Protein AF-A0A158DV39-F1 (afdb_monomer_lite)

Foldseek 3Di:
DDPPVCCCCVVVVDPDPVNVVVVVCVVVVPPCPCVPPPVNPPPPPPPDDPPDDDDPPPDPPPDDD

Sequence (65 aa):
MIPPWLDQYASGQKVGYVQALMAYADYYGVDGSADDDPEIEERIAMHRQPIVGYASRTGIHATPS

pLDDT: mean 76.7, std 14.77, range [43.59, 93.75]

Organism: NCBI:txid1777143

Radius of gyration: 31.01 Å; chains: 1; bounding box: 73×43×72 Å

Structure (mmCIF, N/CA/C/O backbone):
data_AF-A0A158DV39-F1
#
_entry.id   AF-A0A158DV39-F1
#
loop_
_atom_site.group_PDB
_atom_site.id
_atom_site.type_symbol
_atom_site.label_atom_id
_atom_site.label_alt_id
_atom_site.label_comp_id
_atom_site.label_asym_id
_atom_site.label_entity_id
_atom_site.label_seq_id
_atom_site.pdbx_PDB_ins_code
_atom_site.Cartn_x
_atom_site.Cartn_y
_atom_site.Cartn_z
_atom_site.occupancy
_atom_site.B_iso_or_equiv
_atom_site.auth_seq_id
_atom_site.auth_comp_id
_atom_site.auth_asym_id
_atom_site.auth_atom_id
_atom_site.pdbx_PDB_model_num
ATOM 1 N N . MET A 1 1 ? -15.303 -17.935 12.445 1.00 81.38 1 MET A N 1
ATOM 2 C CA . MET A 1 1 ? -15.886 -16.938 13.368 1.00 81.38 1 MET A CA 1
ATOM 3 C C . MET A 1 1 ? -14.912 -15.777 13.452 1.00 81.38 1 MET A C 1
ATOM 5 O O . MET A 1 1 ? -13.750 -16.026 13.747 1.00 81.38 1 MET A O 1
ATOM 9 N N . ILE A 1 2 ? -15.336 -14.561 13.107 1.00 84.56 2 ILE A N 1
ATOM 10 C CA . ILE A 1 2 ? -14.482 -13.365 13.179 1.00 84.56 2 ILE A CA 1
ATOM 11 C C . ILE A 1 2 ? -14.447 -12.895 14.644 1.00 84.56 2 ILE A C 1
ATOM 13 O O . ILE A 1 2 ? -15.502 -12.872 15.281 1.00 84.56 2 ILE A O 1
ATOM 17 N N . PRO A 1 3 ? -13.274 -12.566 15.217 1.00 93.44 3 PRO A N 1
ATOM 18 C CA . PRO A 1 3 ? -13.196 -12.032 16.573 1.00 93.44 3 PRO A CA 1
ATOM 19 C C . PRO A 1 3 ? -14.018 -10.738 16.718 1.00 93.44 3 PRO A C 1
ATOM 21 O O . PRO A 1 3 ? -13.945 -9.896 15.824 1.00 93.44 3 PRO A O 1
ATOM 24 N N . PRO A 1 4 ? -14.726 -10.505 17.843 1.00 91.12 4 PRO A N 1
ATOM 25 C CA . PRO A 1 4 ? -15.597 -9.331 17.999 1.00 91.12 4 PRO A CA 1
ATOM 26 C C . PRO A 1 4 ? -14.894 -7.982 17.797 1.00 91.12 4 PRO A C 1
ATOM 28 O O . PRO A 1 4 ? -15.498 -7.025 17.327 1.00 91.12 4 PRO A O 1
ATOM 31 N N . TRP A 1 5 ? -13.601 -7.900 18.120 1.00 89.31 5 TRP A N 1
ATOM 32 C CA . TRP A 1 5 ? -12.805 -6.686 17.926 1.00 89.31 5 TRP A CA 1
ATOM 33 C C . TRP A 1 5 ? -12.480 -6.402 16.449 1.00 89.31 5 TRP A C 1
ATOM 35 O O . TRP A 1 5 ? -12.222 -5.253 16.095 1.00 89.31 5 TRP A O 1
ATOM 45 N N . LEU A 1 6 ? -12.492 -7.426 15.589 1.00 91.88 6 LEU A N 1
ATOM 46 C CA . LEU A 1 6 ? -12.179 -7.315 14.161 1.00 91.88 6 LEU A CA 1
ATOM 47 C C . LEU A 1 6 ? -13.426 -6.992 13.320 1.00 91.88 6 LEU A C 1
ATOM 49 O O . LEU A 1 6 ? -13.303 -6.497 12.203 1.00 91.88 6 LEU A O 1
ATOM 53 N N . ASP A 1 7 ? -14.621 -7.217 13.867 1.00 93.75 7 ASP A N 1
ATOM 54 C CA . ASP A 1 7 ? -15.900 -7.074 13.164 1.00 93.75 7 ASP A CA 1
ATOM 55 C C . ASP A 1 7 ? -16.114 -5.669 12.577 1.00 93.75 7 ASP A C 1
ATOM 57 O O . ASP A 1 7 ? -16.526 -5.514 11.430 1.00 93.75 7 ASP A O 1
ATOM 61 N N . GLN A 1 8 ? -15.725 -4.623 13.309 1.00 91.38 8 GLN A N 1
ATOM 62 C CA . GLN A 1 8 ? -15.842 -3.235 12.840 1.00 91.38 8 GLN A CA 1
ATOM 63 C C . GLN A 1 8 ? -14.927 -2.929 11.645 1.00 91.38 8 GLN A C 1
ATOM 65 O O . GLN A 1 8 ? -15.276 -2.106 10.803 1.00 91.38 8 GLN A O 1
ATOM 70 N N . TYR A 1 9 ? -13.772 -3.594 11.555 1.00 90.94 9 TYR A N 1
ATOM 71 C CA . TYR A 1 9 ? -12.838 -3.446 10.436 1.00 90.94 9 TYR A CA 1
ATOM 72 C C . TYR A 1 9 ? -13.257 -4.286 9.227 1.00 90.94 9 TYR A C 1
ATOM 74 O O . TYR A 1 9 ? -13.082 -3.861 8.088 1.00 90.94 9 TYR A O 1
ATOM 82 N N . ALA A 1 10 ? -13.827 -5.469 9.469 1.00 89.38 10 ALA A N 1
ATOM 83 C CA . ALA A 1 10 ? -14.328 -6.356 8.422 1.00 89.38 10 ALA A CA 1
ATOM 84 C C . ALA A 1 10 ? -15.631 -5.838 7.787 1.00 89.38 10 ALA A C 1
ATOM 86 O O . ALA A 1 10 ? -15.816 -5.953 6.581 1.00 89.38 10 ALA A O 1
ATOM 87 N N . SER A 1 11 ? -16.514 -5.235 8.586 1.00 92.62 11 SER A N 1
ATOM 88 C CA . SER A 1 11 ? -17.768 -4.618 8.125 1.00 92.62 11 SER A CA 1
ATOM 89 C C . SER A 1 11 ? -17.579 -3.258 7.444 1.00 92.62 11 SER A C 1
ATOM 91 O O . SER A 1 11 ? -18.544 -2.693 6.935 1.00 92.62 11 SER A O 1
ATOM 93 N N . GLY A 1 12 ? -16.361 -2.705 7.458 1.00 88.06 12 GLY A N 1
ATOM 94 C CA . GLY A 1 12 ? -16.063 -1.386 6.897 1.00 88.06 12 GLY A CA 1
ATOM 95 C C . GLY A 1 12 ? -16.544 -0.206 7.750 1.00 88.06 12 GLY A C 1
ATOM 96 O O . GLY A 1 12 ? -16.420 0.938 7.324 1.00 88.06 12 GLY A O 1
ATOM 97 N N . GLN A 1 13 ? -17.056 -0.443 8.965 1.00 9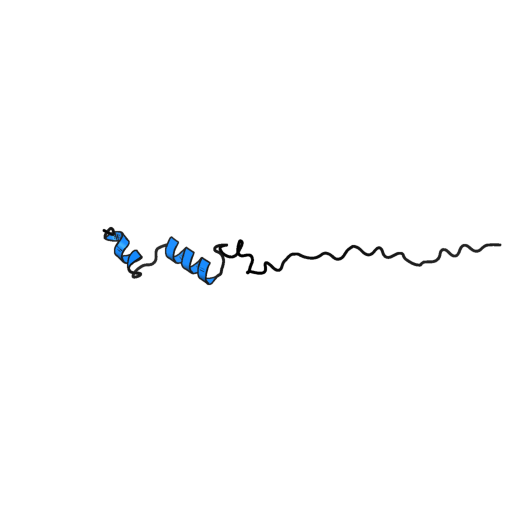2.81 13 GLN A N 1
ATOM 98 C CA . GLN A 1 13 ? -17.404 0.638 9.899 1.00 92.81 13 GLN A CA 1
ATOM 99 C C . GLN A 1 13 ? -16.174 1.380 10.438 1.00 92.81 13 GLN A C 1
ATOM 101 O O . GLN A 1 13 ? -16.273 2.531 10.864 1.00 92.81 13 GLN A O 1
ATOM 106 N N . LYS A 1 14 ? -15.012 0.723 10.439 1.00 93.00 14 LYS A N 1
ATOM 107 C CA . LYS A 1 14 ? -13.710 1.305 10.757 1.00 93.00 14 LYS A CA 1
ATOM 108 C C . LYS A 1 14 ? -12.682 0.890 9.720 1.00 93.00 14 LYS A C 1
ATOM 110 O O . LYS A 1 14 ? -12.745 -0.205 9.173 1.00 93.00 14 LYS A O 1
ATOM 115 N N . VAL A 1 15 ? -11.698 1.759 9.522 1.00 93.38 15 VAL A N 1
ATOM 116 C CA . VAL A 1 15 ? -10.556 1.508 8.646 1.00 93.38 15 VAL A CA 1
ATOM 117 C C . VAL A 1 15 ? -9.305 1.391 9.508 1.00 93.38 15 VAL A C 1
ATOM 119 O O . VAL A 1 15 ? -8.995 2.271 10.311 1.00 93.38 15 VAL A O 1
ATOM 122 N N . GLY A 1 16 ? -8.613 0.264 9.385 1.00 92.88 16 GLY A N 1
ATOM 123 C CA . GLY A 1 16 ? -7.314 0.034 10.003 1.00 92.88 16 GLY A CA 1
ATOM 124 C C . GLY A 1 16 ? -6.188 0.642 9.172 1.00 92.88 16 GLY A C 1
ATOM 125 O O . GLY A 1 16 ? -6.363 0.955 7.998 1.00 92.88 16 GLY A O 1
ATOM 126 N N . TYR A 1 17 ? -5.001 0.753 9.766 1.00 92.81 17 TYR A N 1
ATOM 127 C CA . TYR A 1 17 ? -3.829 1.320 9.092 1.00 92.81 17 TYR A CA 1
ATOM 128 C C . TYR A 1 17 ? -3.528 0.645 7.746 1.00 92.81 17 TYR A C 1
ATOM 130 O O . TYR A 1 17 ? -3.387 1.326 6.738 1.00 92.81 17 TYR A O 1
ATOM 138 N N . VAL A 1 18 ? -3.499 -0.693 7.714 1.00 91.88 18 VAL A N 1
ATOM 139 C CA . VAL A 1 18 ? -3.214 -1.450 6.483 1.00 91.88 18 VAL A CA 1
ATOM 140 C C . VAL A 1 18 ? -4.295 -1.216 5.429 1.00 91.88 18 VAL A C 1
ATOM 142 O O . VAL A 1 18 ? -3.970 -0.983 4.276 1.00 91.88 18 VAL A O 1
ATOM 145 N N . GLN A 1 19 ? -5.574 -1.208 5.816 1.00 92.62 19 GLN A N 1
ATOM 146 C CA . GLN A 1 19 ? -6.678 -0.938 4.886 1.00 92.62 19 GLN A CA 1
ATOM 147 C C . GLN A 1 19 ? -6.568 0.471 4.279 1.00 92.62 19 GLN A C 1
ATOM 149 O O . GLN A 1 19 ? -6.758 0.633 3.078 1.00 92.62 19 GLN A O 1
ATOM 154 N N . ALA A 1 20 ? -6.212 1.476 5.088 1.00 93.12 20 ALA A N 1
ATOM 155 C CA . ALA A 1 20 ? -5.996 2.841 4.611 1.00 93.12 20 ALA A CA 1
ATOM 156 C C . ALA A 1 20 ? -4.770 2.950 3.692 1.00 93.12 20 ALA A C 1
ATOM 158 O O . ALA A 1 20 ? -4.834 3.628 2.670 1.00 93.12 20 ALA A O 1
ATOM 159 N N . LEU A 1 21 ? -3.670 2.278 4.040 1.00 93.31 21 LEU A N 1
ATOM 160 C CA . LEU A 1 21 ? -2.450 2.261 3.235 1.00 93.31 21 LEU A CA 1
ATOM 161 C C . LEU A 1 21 ? -2.692 1.613 1.869 1.00 93.31 21 LEU A C 1
ATOM 163 O O . LEU A 1 21 ? -2.277 2.172 0.862 1.00 93.31 21 LEU A O 1
ATOM 167 N N . MET A 1 22 ? -3.404 0.483 1.829 1.00 92.06 22 MET A N 1
ATOM 168 C CA . MET A 1 22 ? -3.752 -0.180 0.571 1.00 92.06 22 MET A CA 1
ATOM 169 C C . MET A 1 22 ? -4.661 0.699 -0.291 1.00 92.06 22 MET A C 1
ATOM 171 O O . MET A 1 22 ? -4.404 0.842 -1.477 1.00 92.06 22 MET A O 1
ATOM 175 N N . ALA A 1 23 ? -5.669 1.354 0.297 1.00 89.81 23 ALA A N 1
ATOM 176 C CA . ALA A 1 23 ? -6.539 2.270 -0.444 1.00 89.81 23 ALA A CA 1
ATOM 177 C C . ALA A 1 23 ? -5.783 3.493 -0.993 1.00 89.81 23 ALA A C 1
ATOM 179 O O . ALA A 1 23 ? -6.054 3.947 -2.100 1.00 89.81 23 ALA A O 1
ATOM 180 N N . TYR A 1 24 ? -4.824 4.027 -0.231 1.00 91.25 24 TYR A N 1
ATOM 181 C CA . TYR A 1 24 ? -3.928 5.078 -0.712 1.00 91.25 24 TYR A CA 1
ATOM 182 C C . TYR A 1 24 ? -3.076 4.587 -1.886 1.00 91.25 24 TYR A C 1
ATOM 184 O O . TYR A 1 24 ? -2.947 5.291 -2.886 1.00 91.25 24 TYR A O 1
ATOM 192 N N . ALA A 1 25 ? -2.500 3.391 -1.759 1.00 90.50 25 ALA A N 1
ATOM 193 C CA . ALA A 1 25 ? -1.606 2.838 -2.759 1.00 90.50 25 ALA A CA 1
ATOM 194 C C . ALA A 1 25 ? -2.332 2.517 -4.072 1.00 90.50 25 ALA A C 1
ATOM 196 O O . ALA A 1 25 ? -1.820 2.874 -5.126 1.00 90.50 25 ALA A O 1
ATOM 197 N N . ASP A 1 26 ? -3.542 1.965 -3.986 1.00 87.62 26 ASP A N 1
ATOM 198 C CA . ASP A 1 26 ? -4.445 1.715 -5.114 1.00 87.62 26 ASP A CA 1
ATOM 199 C C . ASP A 1 26 ? -4.861 3.028 -5.803 1.00 87.62 26 ASP A C 1
ATOM 201 O O . ASP A 1 26 ? -4.752 3.175 -7.017 1.00 87.62 26 ASP A O 1
ATOM 205 N N . TYR A 1 27 ? -5.240 4.052 -5.026 1.00 86.75 27 TYR A N 1
ATOM 206 C CA . TYR A 1 27 ? -5.651 5.345 -5.584 1.00 86.75 27 TYR A CA 1
ATOM 207 C C . TYR A 1 27 ? -4.518 6.090 -6.308 1.00 86.75 27 TYR A C 1
ATOM 209 O O . TYR A 1 27 ? -4.756 6.731 -7.332 1.00 86.75 27 TYR A O 1
ATOM 217 N N . TYR A 1 28 ? -3.297 6.052 -5.768 1.00 86.25 28 TYR A N 1
ATOM 218 C CA . TYR A 1 28 ? 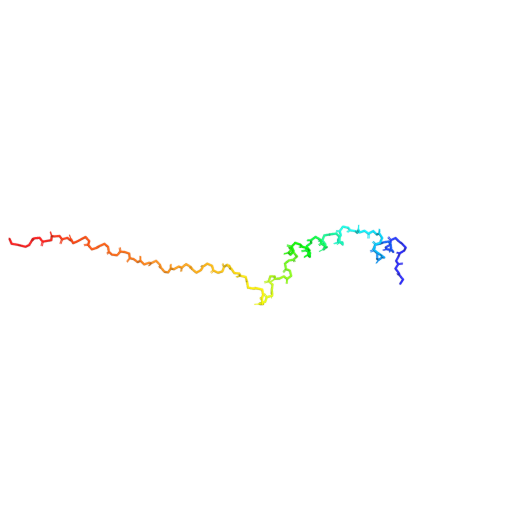-2.144 6.753 -6.344 1.00 86.25 28 TYR A CA 1
ATOM 219 C C . TYR A 1 28 ? -1.255 5.875 -7.233 1.00 86.25 28 TYR A C 1
ATOM 221 O O . TYR A 1 28 ? -0.290 6.393 -7.792 1.00 86.25 28 TYR A O 1
ATOM 229 N N . GLY A 1 29 ? -1.554 4.581 -7.367 1.00 83.62 29 GLY A N 1
ATOM 23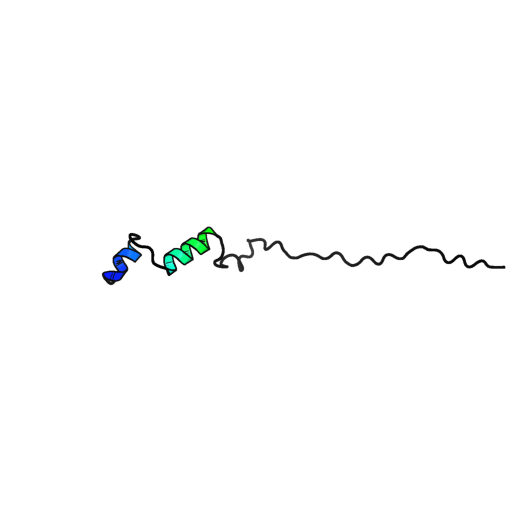0 C CA . GLY A 1 29 ? -0.751 3.636 -8.143 1.00 83.62 29 GLY A CA 1
ATOM 231 C C . GLY A 1 29 ? 0.679 3.479 -7.619 1.00 83.62 29 GLY A C 1
ATOM 232 O O . GLY A 1 29 ? 1.619 3.447 -8.405 1.00 83.62 29 GLY A O 1
ATOM 233 N N . VAL A 1 30 ? 0.867 3.449 -6.294 1.00 85.69 30 VAL A N 1
ATOM 234 C CA . VAL A 1 30 ? 2.201 3.354 -5.655 1.00 85.69 30 VAL A CA 1
ATOM 235 C C . VAL A 1 30 ? 2.468 2.005 -4.987 1.00 85.69 30 VAL A C 1
ATOM 237 O O . VAL A 1 30 ? 3.439 1.867 -4.245 1.00 85.69 30 VAL A O 1
ATOM 240 N N . ASP A 1 31 ? 1.601 1.015 -5.200 1.00 87.06 31 ASP A N 1
ATOM 241 C CA . ASP A 1 31 ? 1.797 -0.344 -4.686 1.00 87.06 31 ASP A CA 1
ATOM 242 C C . ASP A 1 31 ? 2.800 -1.170 -5.512 1.00 87.06 31 ASP A C 1
ATOM 244 O O . ASP A 1 31 ? 3.192 -2.250 -5.072 1.00 87.06 31 ASP A O 1
ATOM 248 N N . GLY A 1 32 ? 3.227 -0.659 -6.674 1.00 78.00 32 GLY A N 1
ATOM 249 C CA . GLY A 1 32 ? 4.150 -1.331 -7.594 1.00 78.00 32 GLY A CA 1
ATOM 250 C C . GLY A 1 32 ? 3.523 -2.512 -8.337 1.00 78.00 32 GLY A C 1
ATOM 251 O O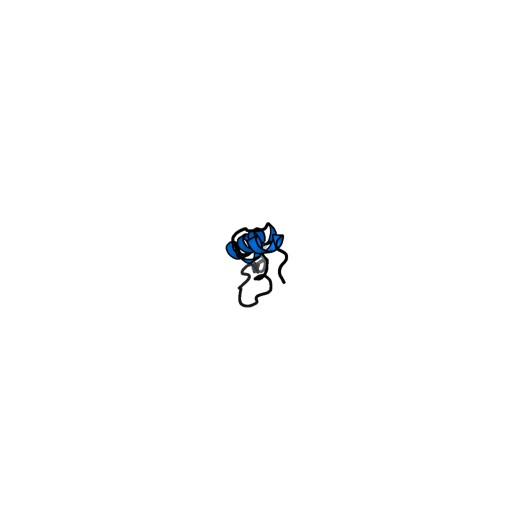 . GLY A 1 32 ? 4.226 -3.251 -9.015 1.00 78.00 32 GLY A O 1
ATOM 252 N N . SER A 1 33 ? 2.202 -2.712 -8.241 1.00 80.94 33 SER A N 1
ATOM 253 C CA . SER A 1 33 ? 1.509 -3.816 -8.926 1.00 80.94 33 SER A CA 1
ATOM 254 C C . SER A 1 33 ? 1.604 -3.730 -10.454 1.00 80.94 33 SER A C 1
ATOM 256 O O . SER A 1 33 ? 1.502 -4.745 -11.138 1.00 80.94 33 SER A O 1
ATOM 258 N N . ALA A 1 34 ? 1.828 -2.521 -10.969 1.00 74.44 34 ALA A N 1
ATOM 259 C CA . ALA A 1 34 ? 2.001 -2.212 -12.380 1.00 74.44 34 ALA A CA 1
ATOM 260 C C . ALA A 1 34 ? 3.443 -2.392 -12.891 1.00 74.44 34 ALA A C 1
ATOM 262 O O . ALA A 1 34 ? 3.641 -2.387 -14.102 1.00 74.44 34 ALA A O 1
ATOM 263 N N . ASP A 1 35 ? 4.434 -2.550 -12.006 1.00 76.62 35 ASP A N 1
ATOM 264 C CA . ASP A 1 35 ? 5.854 -2.598 -12.394 1.00 76.62 35 ASP A CA 1
ATOM 265 C C . ASP A 1 35 ? 6.178 -3.851 -13.232 1.00 76.62 35 ASP A C 1
ATOM 267 O O . ASP A 1 35 ? 7.059 -3.828 -14.090 1.00 76.62 35 ASP A O 1
ATOM 271 N N . ASP A 1 36 ? 5.439 -4.942 -13.006 1.00 70.88 36 ASP A N 1
ATOM 272 C CA . ASP A 1 36 ? 5.591 -6.219 -13.712 1.00 70.88 36 ASP A CA 1
ATOM 273 C C . ASP A 1 36 ? 4.570 -6.407 -14.857 1.00 70.88 36 ASP A C 1
ATOM 275 O O . ASP A 1 36 ? 4.537 -7.475 -15.477 1.00 70.88 36 ASP A O 1
ATOM 279 N N . ASP A 1 37 ? 3.715 -5.414 -15.142 1.00 74.69 37 ASP A N 1
ATOM 280 C CA . ASP A 1 37 ? 2.695 -5.507 -16.194 1.00 74.69 37 ASP A CA 1
ATOM 281 C C . ASP A 1 37 ? 3.287 -5.132 -17.571 1.00 74.69 37 ASP A C 1
ATOM 283 O O . ASP A 1 37 ? 3.574 -3.960 -17.824 1.00 74.69 37 ASP A O 1
ATOM 287 N N . PRO A 1 38 ? 3.447 -6.093 -18.504 1.00 67.75 38 PRO A N 1
ATOM 288 C CA . PRO A 1 38 ? 4.032 -5.831 -19.817 1.00 67.75 38 PRO A CA 1
ATOM 289 C C . PRO A 1 38 ? 3.139 -4.980 -20.737 1.00 67.75 38 PRO A C 1
ATOM 291 O O . PRO A 1 38 ? 3.630 -4.489 -21.754 1.00 67.75 38 PRO A O 1
ATOM 294 N N . GLU A 1 39 ? 1.848 -4.820 -20.421 1.00 72.81 39 GLU A N 1
ATOM 295 C CA . GLU A 1 39 ? 0.919 -3.944 -21.152 1.00 72.81 39 GLU A CA 1
ATOM 296 C C . GLU A 1 39 ? 0.998 -2.486 -20.662 1.00 72.81 39 GLU A C 1
ATOM 298 O O . GLU A 1 39 ? 0.582 -1.560 -21.369 1.00 72.81 39 GLU A O 1
ATOM 303 N N . ILE A 1 40 ? 1.561 -2.253 -19.471 1.00 66.12 40 ILE A N 1
ATOM 304 C CA . ILE A 1 40 ? 1.826 -0.915 -18.946 1.00 66.12 40 ILE A CA 1
ATOM 305 C C . ILE A 1 40 ? 3.178 -0.470 -19.499 1.00 66.12 40 ILE A C 1
ATOM 307 O O . ILE A 1 40 ? 4.248 -0.841 -19.029 1.00 66.12 40 ILE A O 1
ATOM 311 N N . GLU A 1 41 ? 3.119 0.316 -20.573 1.00 58.03 41 GLU A N 1
ATOM 312 C CA . GLU A 1 41 ? 4.294 0.793 -21.298 1.00 58.03 41 GLU A CA 1
ATOM 313 C C . GLU A 1 41 ? 5.160 1.680 -20.379 1.00 58.03 41 GLU A C 1
ATOM 315 O O . GLU A 1 41 ? 4.921 2.883 -20.235 1.00 58.03 41 GLU A O 1
ATOM 320 N N . GLU A 1 42 ? 6.178 1.090 -19.744 1.00 57.78 42 GLU A N 1
ATOM 321 C CA . GLU A 1 42 ? 7.169 1.800 -18.934 1.00 57.78 42 GLU A CA 1
ATOM 322 C C . GLU A 1 42 ? 8.035 2.675 -19.862 1.00 57.78 42 GLU A C 1
ATOM 324 O O . GLU A 1 42 ? 9.090 2.310 -20.388 1.00 57.78 42 GLU A O 1
ATOM 329 N N . ARG A 1 43 ? 7.510 3.856 -20.183 1.00 60.53 43 ARG A N 1
ATOM 330 C CA . ARG A 1 43 ? 7.987 4.708 -21.270 1.00 60.53 43 ARG A CA 1
ATOM 331 C C . ARG A 1 43 ? 9.213 5.528 -20.863 1.00 60.53 43 ARG A C 1
ATOM 333 O O . ARG A 1 43 ? 9.178 6.752 -20.933 1.00 60.53 43 ARG A O 1
ATOM 340 N N . ILE A 1 44 ? 10.308 4.888 -20.436 1.00 60.91 44 ILE A N 1
ATOM 341 C CA . ILE A 1 44 ? 11.568 5.592 -20.107 1.00 60.91 44 ILE A CA 1
ATOM 342 C C . ILE A 1 44 ? 12.840 4.837 -20.535 1.00 60.91 44 ILE A C 1
ATOM 344 O O . ILE A 1 44 ? 13.920 5.038 -19.977 1.00 60.91 44 ILE A O 1
ATOM 348 N N . ALA A 1 45 ? 12.798 4.041 -21.605 1.00 61.19 45 ALA A N 1
ATOM 349 C CA . ALA A 1 45 ? 14.040 3.730 -22.311 1.00 61.19 45 ALA A CA 1
ATOM 350 C C . ALA A 1 45 ? 14.504 4.989 -23.068 1.00 61.19 45 ALA A C 1
ATOM 352 O O . ALA A 1 45 ? 14.123 5.228 -24.215 1.00 61.19 45 ALA A O 1
ATOM 353 N N . MET A 1 46 ? 15.318 5.838 -22.428 1.00 60.88 46 MET A N 1
ATOM 354 C CA . MET A 1 46 ? 15.948 6.966 -23.115 1.00 60.88 46 MET A CA 1
ATOM 355 C C . MET A 1 46 ? 16.907 6.432 -24.186 1.00 60.88 46 MET A C 1
ATOM 357 O O . MET A 1 46 ? 18.068 6.125 -23.907 1.00 60.88 46 MET A O 1
ATOM 361 N N . HIS A 1 47 ? 16.440 6.343 -25.432 1.00 65.38 47 HIS A N 1
ATOM 362 C CA . HIS A 1 47 ? 17.291 6.049 -26.578 1.00 65.38 47 HIS A CA 1
ATOM 363 C C . HIS A 1 47 ? 18.229 7.230 -26.838 1.00 65.38 47 HIS A C 1
ATOM 365 O O . HIS A 1 47 ? 17.893 8.194 -27.528 1.00 65.38 47 HIS A O 1
ATOM 371 N N . ARG A 1 48 ? 19.438 7.159 -26.269 1.00 64.25 48 ARG A N 1
ATOM 372 C CA . ARG A 1 48 ? 20.520 8.081 -26.617 1.00 64.25 48 ARG A CA 1
ATOM 373 C C . ARG A 1 48 ? 20.876 7.866 -28.085 1.00 64.25 48 ARG A C 1
ATOM 375 O O . ARG A 1 48 ? 21.265 6.766 -28.471 1.00 64.25 48 ARG A O 1
ATOM 382 N N . GLN A 1 49 ? 20.742 8.915 -28.892 1.00 75.94 49 GLN A N 1
ATOM 383 C CA . GLN A 1 49 ? 21.234 8.895 -30.267 1.00 75.94 49 GLN A CA 1
ATOM 384 C C . GLN A 1 49 ? 22.755 8.645 -30.251 1.00 75.94 49 GLN A C 1
ATOM 386 O O . GLN A 1 49 ? 23.439 9.181 -29.369 1.00 75.94 49 GLN A O 1
ATOM 391 N N . PRO A 1 50 ? 23.302 7.845 -31.185 1.00 76.75 50 PRO A N 1
ATOM 392 C CA . PRO A 1 50 ? 24.744 7.671 -31.311 1.00 76.75 50 PRO A CA 1
ATOM 393 C C . PRO A 1 50 ? 25.434 9.031 -31.442 1.00 76.75 50 PRO A C 1
ATOM 395 O O . PRO A 1 50 ? 24.956 9.904 -32.168 1.00 76.75 50 PRO A O 1
ATOM 398 N N . ILE A 1 51 ? 26.562 9.219 -30.752 1.00 74.38 51 ILE A N 1
ATOM 399 C CA . ILE A 1 51 ? 27.366 10.438 -30.883 1.00 74.38 51 ILE A CA 1
ATOM 400 C C . ILE A 1 51 ? 27.845 10.530 -32.335 1.00 74.38 51 ILE A C 1
ATOM 402 O O . ILE A 1 51 ? 28.695 9.754 -32.770 1.00 74.38 51 ILE A O 1
ATOM 406 N N . VAL A 1 52 ? 27.296 11.479 -33.093 1.00 74.00 52 VAL A N 1
ATOM 407 C CA . VAL A 1 52 ? 27.770 11.780 -34.444 1.00 74.00 52 VAL A CA 1
ATOM 408 C C . VAL A 1 52 ? 29.043 12.608 -34.307 1.00 74.00 52 VAL A C 1
ATOM 410 O O . VAL A 1 52 ? 29.009 13.746 -33.842 1.00 74.00 52 VAL A O 1
ATOM 413 N N . GLY A 1 53 ? 30.181 12.031 -34.693 1.00 67.56 53 GLY A N 1
ATOM 414 C CA . GLY A 1 53 ? 31.442 12.762 -34.755 1.00 67.56 53 GLY A CA 1
ATOM 415 C C . GLY A 1 53 ? 31.347 13.891 -35.781 1.00 67.56 53 GLY A C 1
ATOM 416 O O . GLY A 1 53 ? 31.252 13.637 -36.980 1.00 67.56 53 GLY A O 1
ATOM 417 N N . TYR A 1 54 ? 31.375 15.143 -35.326 1.00 70.25 54 TYR A N 1
ATOM 418 C CA . TYR A 1 54 ? 31.515 16.290 -36.218 1.00 70.25 54 TYR A CA 1
ATOM 419 C C . TYR A 1 54 ? 32.974 16.389 -36.676 1.00 70.25 54 TYR A C 1
ATOM 421 O O . TYR A 1 54 ? 33.843 16.841 -3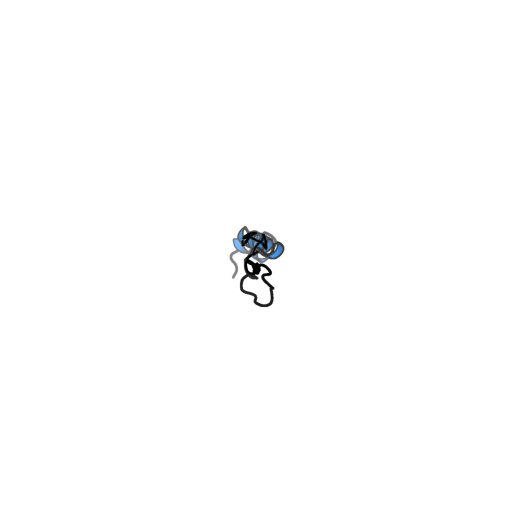5.931 1.00 70.25 54 TYR A O 1
ATOM 429 N N . ALA A 1 55 ? 33.261 15.962 -37.906 1.00 66.06 55 ALA A N 1
ATOM 430 C CA . ALA A 1 55 ? 34.527 16.282 -38.552 1.00 66.06 55 ALA A CA 1
ATOM 431 C C . ALA A 1 55 ? 34.455 17.726 -39.074 1.00 66.06 55 ALA A C 1
ATOM 433 O O . ALA A 1 55 ? 33.816 18.001 -40.091 1.00 66.06 55 ALA A O 1
ATOM 434 N N . SER A 1 56 ? 35.097 18.659 -38.367 1.00 62.03 56 SER A N 1
ATOM 435 C CA . SER A 1 56 ? 35.281 20.030 -38.849 1.00 62.03 56 SER A CA 1
ATOM 436 C C . SER A 1 56 ? 36.027 20.007 -40.186 1.00 62.03 56 SER A C 1
ATOM 438 O O . SER A 1 56 ? 37.187 19.604 -40.247 1.00 62.03 56 SER A O 1
ATOM 440 N N . ARG A 1 57 ? 35.385 20.474 -41.264 1.00 61.59 57 ARG A N 1
ATOM 441 C CA . ARG A 1 57 ? 36.018 20.720 -42.575 1.00 61.59 57 ARG A CA 1
ATOM 442 C C . ARG A 1 57 ? 36.876 21.991 -42.580 1.00 61.59 57 ARG A C 1
ATOM 444 O O . ARG A 1 57 ? 36.935 22.695 -43.585 1.00 61.59 57 ARG A O 1
ATOM 451 N N . THR A 1 58 ? 37.530 22.329 -41.475 1.00 60.56 58 THR A N 1
ATOM 452 C CA . THR A 1 58 ? 38.515 23.414 -41.480 1.00 60.56 58 THR A CA 1
ATOM 453 C C . THR A 1 58 ? 39.735 22.922 -42.243 1.00 60.56 58 THR A C 1
ATOM 455 O O . THR A 1 58 ? 40.607 22.261 -41.686 1.00 60.56 58 THR A O 1
ATOM 458 N N . GLY A 1 59 ? 39.722 23.177 -43.553 1.00 52.44 59 GLY A N 1
ATOM 459 C CA . GLY A 1 59 ? 40.809 22.882 -44.466 1.00 52.44 59 GLY A CA 1
ATOM 460 C C . GLY A 1 59 ? 42.103 23.478 -43.937 1.00 52.44 59 GLY A C 1
ATOM 461 O O . GLY A 1 59 ? 42.217 24.685 -43.735 1.00 52.44 59 GLY A O 1
ATOM 462 N N . ILE A 1 60 ? 43.086 22.616 -43.714 1.00 52.78 60 ILE A N 1
ATOM 463 C CA . ILE A 1 60 ? 44.475 23.037 -43.626 1.00 52.78 60 ILE A CA 1
ATOM 464 C C . ILE A 1 60 ? 44.831 23.489 -45.042 1.00 52.78 60 ILE A C 1
ATOM 466 O O . ILE A 1 60 ? 44.984 22.658 -45.937 1.00 52.78 60 ILE A O 1
ATOM 470 N N . HIS A 1 61 ? 44.887 24.800 -45.276 1.00 46.12 61 HIS A N 1
ATOM 471 C CA . HIS A 1 61 ? 45.548 25.340 -46.459 1.00 46.12 61 HIS A CA 1
ATOM 472 C C . HIS A 1 61 ? 47.034 24.974 -46.355 1.00 46.12 61 HIS A C 1
ATOM 474 O O . HIS A 1 61 ? 47.835 25.721 -45.806 1.00 46.12 61 HIS A O 1
ATOM 480 N N . ALA A 1 62 ? 47.397 23.792 -46.845 1.00 54.41 62 ALA A N 1
ATOM 481 C CA . ALA A 1 62 ? 48.759 23.515 -47.255 1.00 54.41 62 ALA A CA 1
ATOM 482 C C . ALA A 1 62 ? 48.929 24.180 -48.624 1.00 54.41 62 ALA A C 1
ATOM 484 O O . ALA A 1 62 ? 48.447 23.663 -49.628 1.00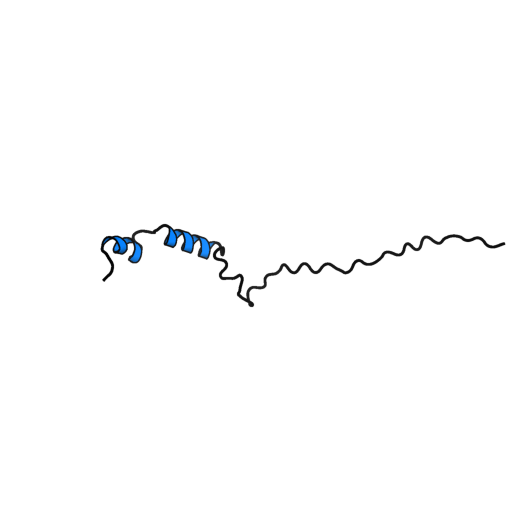 54.41 62 ALA A O 1
ATOM 485 N N . THR A 1 63 ? 49.531 25.366 -48.655 1.00 50.50 63 THR A N 1
ATOM 486 C CA . THR A 1 63 ? 50.075 25.971 -49.875 1.00 50.50 63 THR A CA 1
ATOM 487 C C . THR A 1 63 ? 51.260 25.126 -50.353 1.00 50.50 63 THR A C 1
ATOM 489 O O . THR A 1 63 ? 52.222 24.985 -49.595 1.00 50.50 63 THR A O 1
ATOM 492 N N . PRO A 1 64 ? 51.246 24.568 -51.577 1.00 50.94 64 PRO A N 1
ATOM 493 C CA . PRO A 1 64 ? 52.452 24.097 -52.236 1.00 50.94 64 PRO A CA 1
ATOM 494 C C . PRO A 1 64 ? 52.986 25.150 -53.225 1.00 50.94 64 PRO A C 1
ATOM 496 O O . PRO A 1 64 ? 52.201 25.860 -53.852 1.00 50.94 64 PRO A O 1
ATOM 499 N N . SER A 1 65 ? 54.319 25.147 -53.359 1.00 43.59 65 SER A N 1
ATOM 500 C CA . SER A 1 65 ? 55.214 25.882 -54.283 1.00 43.59 65 SER A CA 1
ATOM 501 C C . SER A 1 65 ? 55.322 27.395 -54.128 1.00 43.59 65 SER A C 1
ATOM 503 O O . SER A 1 65 ? 54.384 28.104 -54.549 1.00 43.59 65 SER A O 1
#

Secondary structure (DSSP, 8-state):
---TTTHHHHTTSS--HHHHHHHHHHHHT-SSTTTT-TTS-------PPP---------------